Protein AF-A0A931WE24-F1 (afdb_monomer_lite)

Sequence (73 aa):
MNKTPNGLDDRVYEAIMRNIPHHGSVAYDELVAKTAASLGNSHPEEKIRETIERLLDRFILLEDGKGNIILNE

pLDDT: mean 84.65, std 12.08, range [43.0, 94.19]

Radius of gyration: 11.38 Å; chains: 1; bounding box: 24×25×30 Å

Structure (mmCIF, N/CA/C/O backbone):
data_AF-A0A931WE24-F1
#
_entry.id   AF-A0A931WE24-F1
#
loop_
_atom_site.group_PDB
_atom_site.id
_atom_site.type_symbol
_atom_site.label_atom_id
_atom_site.label_alt_id
_atom_site.label_comp_id
_atom_site.label_asym_id
_atom_site.label_entity_id
_atom_site.label_seq_id
_atom_site.pdbx_PDB_ins_code
_atom_site.Cartn_x
_atom_site.Cartn_y
_atom_site.Cartn_z
_atom_site.occupancy
_atom_site.B_iso_or_equiv
_atom_site.auth_seq_id
_atom_site.auth_comp_id
_atom_site.auth_asym_id
_atom_site.auth_atom_id
_atom_site.pdbx_PDB_model_num
ATOM 1 N N . MET A 1 1 ? 9.184 -14.787 -16.006 1.00 43.00 1 MET A N 1
ATOM 2 C CA . MET A 1 1 ? 8.725 -13.866 -14.944 1.00 43.00 1 MET A CA 1
ATOM 3 C C . MET A 1 1 ? 7.909 -14.699 -13.978 1.00 43.00 1 MET A C 1
ATOM 5 O O . MET A 1 1 ? 6.961 -15.326 -14.437 1.00 43.00 1 MET A O 1
ATOM 9 N N . ASN A 1 2 ? 8.315 -14.784 -12.711 1.00 47.25 2 ASN A N 1
ATOM 10 C CA . ASN A 1 2 ? 7.490 -15.426 -11.687 1.00 47.25 2 ASN A CA 1
ATOM 11 C C . ASN A 1 2 ? 6.280 -14.523 -11.427 1.00 47.25 2 ASN A C 1
ATOM 13 O O . ASN A 1 2 ? 6.425 -13.302 -11.386 1.00 47.25 2 ASN A O 1
ATOM 17 N N . LYS A 1 3 ? 5.093 -15.122 -11.383 1.00 43.75 3 LYS A N 1
ATOM 18 C CA . LYS A 1 3 ? 3.888 -14.477 -10.873 1.00 43.75 3 LYS A CA 1
ATOM 19 C C . LYS A 1 3 ? 3.561 -15.174 -9.562 1.00 43.75 3 LYS A C 1
ATOM 21 O O . LYS A 1 3 ? 3.562 -16.408 -9.535 1.00 43.75 3 LYS A O 1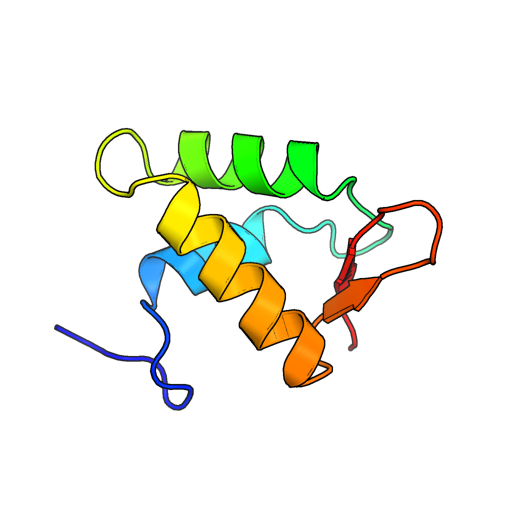
ATOM 26 N N . THR A 1 4 ? 3.219 -14.401 -8.536 1.00 54.84 4 THR A N 1
ATOM 27 C CA . THR A 1 4 ? 2.670 -14.939 -7.289 1.00 54.84 4 THR A CA 1
ATOM 28 C C . THR A 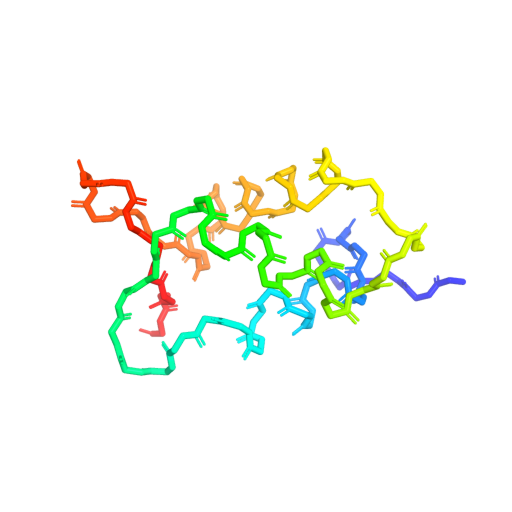1 4 ? 1.460 -15.826 -7.612 1.00 54.84 4 THR A C 1
ATOM 30 O O . THR A 1 4 ? 0.781 -15.588 -8.621 1.00 54.84 4 THR A O 1
ATOM 33 N N . PRO A 1 5 ? 1.090 -16.784 -6.741 1.00 59.06 5 PRO A N 1
ATOM 34 C CA . PRO A 1 5 ? -0.173 -17.527 -6.865 1.00 59.06 5 PRO A CA 1
ATOM 35 C C . PRO A 1 5 ? -1.413 -16.611 -6.942 1.00 59.06 5 PRO A C 1
ATOM 37 O O . PRO A 1 5 ? -2.484 -17.041 -7.360 1.00 59.06 5 PRO A O 1
ATOM 40 N N . ASN A 1 6 ? -1.254 -15.326 -6.613 1.00 55.97 6 ASN A N 1
ATOM 41 C CA . ASN A 1 6 ? -2.284 -14.300 -6.672 1.00 55.97 6 ASN A CA 1
ATOM 42 C C . ASN A 1 6 ? -2.319 -13.496 -7.988 1.00 55.97 6 ASN A C 1
ATOM 44 O O . ASN A 1 6 ? -3.200 -12.652 -8.148 1.00 55.97 6 ASN A O 1
ATOM 48 N N . GLY A 1 7 ? -1.413 -13.752 -8.941 1.00 63.97 7 GLY A N 1
ATOM 49 C CA . GLY A 1 7 ? -1.323 -13.022 -10.213 1.00 63.97 7 GLY A CA 1
ATOM 50 C C . GLY A 1 7 ? -0.736 -11.610 -10.089 1.00 63.97 7 GLY A C 1
ATOM 51 O O . GLY A 1 7 ? -0.791 -10.841 -11.051 1.00 63.97 7 GLY A O 1
ATOM 52 N N . LEU A 1 8 ? -0.188 -11.279 -8.917 1.00 71.44 8 LEU A N 1
ATOM 53 C CA . LEU A 1 8 ? 0.504 -10.029 -8.610 1.00 71.44 8 LEU A CA 1
ATOM 54 C C . LEU A 1 8 ? 1.993 -10.148 -8.944 1.00 71.44 8 LEU A C 1
ATOM 56 O O . LEU A 1 8 ? 2.556 -11.248 -8.935 1.00 71.44 8 LEU A O 1
ATOM 60 N N . ASP A 1 9 ? 2.618 -9.007 -9.217 1.00 76.62 9 ASP A N 1
ATOM 61 C CA . ASP A 1 9 ? 4.065 -8.916 -9.374 1.00 76.62 9 ASP A CA 1
ATOM 62 C C . ASP A 1 9 ? 4.736 -9.226 -8.026 1.00 76.62 9 ASP A C 1
ATOM 64 O O . ASP A 1 9 ? 4.541 -8.484 -7.061 1.00 76.62 9 ASP A O 1
ATOM 68 N N . ASP A 1 10 ? 5.481 -10.338 -7.946 1.00 81.94 10 ASP A N 1
ATOM 69 C CA . ASP A 1 10 ? 6.134 -10.796 -6.708 1.00 81.94 10 ASP A CA 1
ATOM 70 C C . ASP A 1 10 ? 6.959 -9.685 -6.059 1.00 81.94 10 ASP A C 1
ATOM 72 O O . ASP A 1 10 ? 6.885 -9.490 -4.850 1.00 81.94 10 ASP A O 1
ATOM 76 N N . ARG A 1 11 ? 7.680 -8.888 -6.856 1.00 85.31 11 ARG A N 1
ATOM 77 C CA . ARG A 1 11 ? 8.556 -7.846 -6.311 1.00 85.31 11 ARG A CA 1
ATOM 78 C C . ARG A 1 11 ? 7.777 -6.717 -5.663 1.00 85.31 11 ARG A C 1
ATOM 80 O O . ARG A 1 11 ? 8.191 -6.217 -4.621 1.00 85.31 11 ARG A O 1
ATOM 87 N N . VAL A 1 12 ? 6.670 -6.308 -6.281 1.00 88.62 12 VAL A N 1
ATOM 88 C CA . VAL A 1 12 ? 5.806 -5.258 -5.730 1.00 88.62 12 VAL A CA 1
ATOM 89 C C . VAL A 1 12 ? 5.132 -5.760 -4.461 1.00 88.62 12 VAL A C 1
ATOM 91 O O . VAL A 1 12 ? 5.147 -5.062 -3.453 1.00 88.62 12 VAL A O 1
ATOM 94 N N . TYR A 1 13 ? 4.615 -6.990 -4.485 1.00 88.81 13 TYR A N 1
ATOM 95 C CA . TYR A 1 13 ? 4.011 -7.627 -3.319 1.00 88.81 13 TYR A CA 1
ATOM 96 C C . TYR A 1 13 ? 4.988 -7.712 -2.138 1.00 88.81 13 TYR A C 1
ATOM 98 O O . TYR A 1 13 ? 4.677 -7.227 -1.052 1.00 88.81 13 TYR A O 1
ATOM 106 N N . GLU A 1 14 ? 6.186 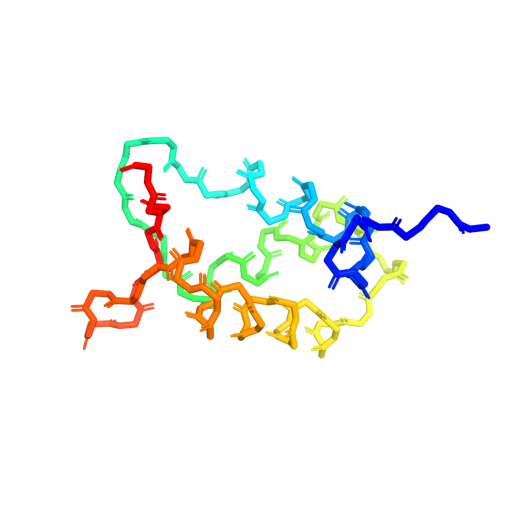-8.262 -2.349 1.00 89.12 14 GLU A N 1
ATOM 107 C CA . GLU A 1 14 ? 7.210 -8.374 -1.305 1.00 89.12 14 GLU A CA 1
ATOM 108 C C . GLU A 1 14 ? 7.633 -7.001 -0.771 1.00 89.12 14 GLU A C 1
ATOM 110 O O . GLU A 1 14 ? 7.813 -6.831 0.436 1.00 89.12 14 GLU A O 1
ATOM 115 N N . ALA A 1 15 ? 7.761 -6.001 -1.649 1.00 90.94 15 ALA A N 1
ATOM 116 C CA . ALA A 1 15 ? 8.086 -4.642 -1.239 1.00 90.94 15 ALA A CA 1
ATOM 117 C C . ALA A 1 15 ? 6.972 -4.017 -0.386 1.00 90.94 15 ALA A C 1
ATOM 119 O O . ALA A 1 15 ? 7.285 -3.387 0.622 1.00 90.94 15 ALA A O 1
ATOM 120 N N . ILE A 1 16 ? 5.696 -4.216 -0.732 1.00 91.19 16 ILE A N 1
ATOM 121 C CA . ILE A 1 16 ? 4.561 -3.747 0.078 1.00 91.19 16 ILE A CA 1
ATOM 122 C C . ILE A 1 16 ? 4.597 -4.421 1.450 1.00 91.19 16 ILE A C 1
ATOM 124 O O . ILE A 1 16 ? 4.633 -3.730 2.464 1.00 91.19 16 ILE A O 1
ATOM 128 N N . MET A 1 17 ? 4.667 -5.755 1.490 1.00 88.50 17 MET A N 1
ATOM 129 C CA . MET A 1 17 ? 4.681 -6.525 2.740 1.00 88.50 17 MET A CA 1
ATOM 130 C C . MET A 1 17 ? 5.837 -6.116 3.658 1.0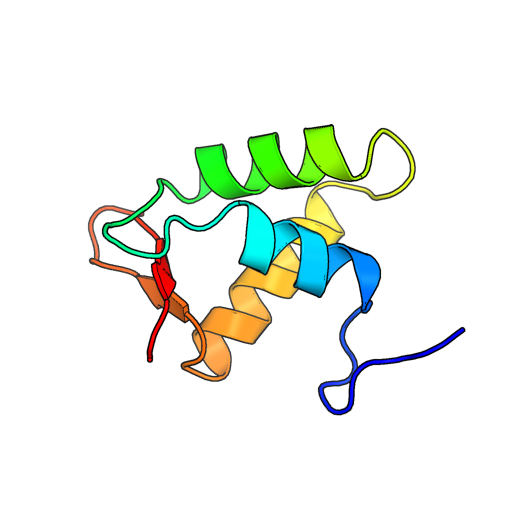0 88.50 17 MET A C 1
ATOM 132 O O . MET A 1 17 ? 5.661 -6.004 4.864 1.00 88.50 17 MET A O 1
ATOM 136 N N . ARG A 1 18 ? 7.013 -5.821 3.091 1.00 89.38 18 ARG A N 1
ATOM 137 C CA . ARG A 1 18 ? 8.182 -5.367 3.855 1.00 89.38 18 ARG A CA 1
ATOM 138 C C . ARG A 1 18 ? 8.043 -3.946 4.410 1.00 89.38 18 ARG A C 1
ATOM 140 O O . ARG A 1 18 ? 8.714 -3.612 5.385 1.00 89.38 18 ARG A O 1
ATOM 147 N N . ASN A 1 19 ? 7.237 -3.098 3.771 1.00 90.62 19 ASN A N 1
ATOM 148 C CA . ASN A 1 19 ? 7.038 -1.704 4.173 1.00 90.62 19 ASN A CA 1
ATOM 149 C C . ASN A 1 19 ? 5.834 -1.506 5.106 1.00 90.62 19 ASN A C 1
ATOM 151 O O . ASN A 1 19 ? 5.709 -0.431 5.698 1.00 90.62 19 ASN A O 1
ATOM 155 N N . ILE A 1 20 ? 4.981 -2.520 5.271 1.00 89.31 20 ILE A N 1
ATOM 156 C CA . ILE A 1 20 ? 3.912 -2.516 6.272 1.00 89.31 20 ILE A CA 1
ATOM 157 C C . ILE A 1 20 ? 4.504 -2.937 7.624 1.00 89.31 20 ILE A C 1
ATOM 159 O O . ILE A 1 20 ? 5.170 -3.970 7.713 1.00 89.31 20 ILE A O 1
ATOM 163 N N . PRO A 1 21 ? 4.305 -2.150 8.694 1.00 82.12 21 PRO A N 1
ATOM 164 C CA . PRO A 1 21 ? 4.783 -2.527 10.015 1.00 82.12 21 PRO A CA 1
ATOM 165 C C . PRO A 1 21 ? 4.045 -3.779 10.514 1.00 82.12 21 PRO A C 1
ATOM 167 O O . PRO A 1 21 ? 2.820 -3.808 10.515 1.00 82.12 21 PRO A O 1
ATOM 170 N N . HIS A 1 22 ? 4.781 -4.783 11.010 1.00 75.12 22 HIS A N 1
ATOM 171 C CA . HIS A 1 22 ? 4.188 -5.982 11.636 1.00 75.12 22 HIS A CA 1
ATOM 172 C C . HIS A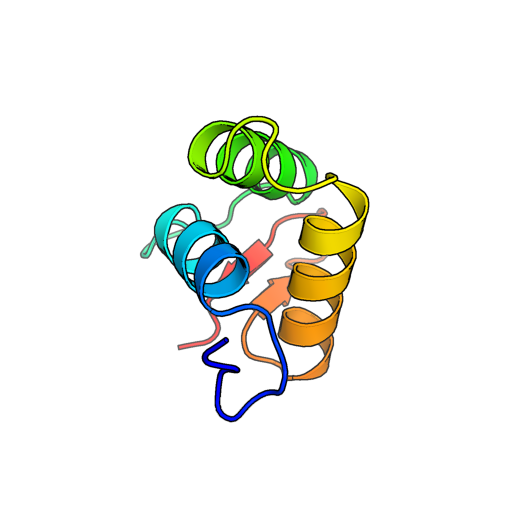 1 22 ? 3.313 -5.646 12.859 1.00 75.12 22 HIS A C 1
ATOM 174 O O . HIS A 1 22 ? 2.409 -6.389 13.216 1.00 75.12 22 HIS A O 1
ATOM 180 N N . HIS A 1 23 ? 3.580 -4.514 13.516 1.00 71.12 23 HIS A N 1
ATOM 181 C CA . HIS A 1 23 ? 2.747 -3.982 14.587 1.00 71.12 23 HIS A CA 1
ATOM 182 C C . HIS A 1 23 ? 2.382 -2.534 14.266 1.00 71.12 23 HIS A C 1
ATOM 184 O O . HIS A 1 23 ? 3.229 -1.644 14.354 1.00 71.12 23 HIS A O 1
ATOM 190 N N . GLY A 1 24 ? 1.122 -2.298 13.906 1.00 83.19 24 GLY A N 1
ATOM 191 C CA . GLY A 1 24 ? 0.576 -0.965 13.659 1.00 83.19 24 GLY A CA 1
ATOM 192 C C . GLY A 1 24 ? -0.018 -0.804 12.266 1.00 83.19 24 GLY A C 1
ATOM 193 O O . GLY A 1 24 ? -0.231 -1.770 11.543 1.00 83.19 24 GLY A O 1
ATOM 194 N N . SER A 1 25 ? -0.300 0.444 11.911 1.00 90.44 25 SER A N 1
ATOM 195 C CA . SER A 1 25 ? -0.883 0.830 10.630 1.00 90.44 25 SER A CA 1
ATOM 196 C C . SER A 1 25 ? 0.022 1.837 9.925 1.00 90.44 25 SER A C 1
ATOM 198 O O . SER A 1 25 ? 0.690 2.634 10.586 1.00 90.44 25 SER A O 1
ATOM 200 N N . VAL A 1 26 ? 0.025 1.840 8.597 1.00 92.62 26 VAL A N 1
ATOM 201 C CA . VAL A 1 26 ? 0.783 2.795 7.775 1.00 92.62 26 VAL A CA 1
ATOM 202 C C . VAL A 1 26 ? -0.169 3.572 6.878 1.00 92.62 26 VAL A C 1
ATOM 204 O O . VAL A 1 26 ? -1.078 2.984 6.305 1.00 92.62 26 VAL A O 1
ATOM 207 N N . ALA A 1 27 ? 0.010 4.884 6.740 1.00 94.19 27 ALA A N 1
ATOM 208 C CA . ALA A 1 27 ? -0.817 5.670 5.825 1.00 94.19 27 ALA A CA 1
ATOM 209 C C . ALA A 1 27 ? -0.672 5.148 4.384 1.00 94.19 27 ALA A C 1
ATOM 211 O O . ALA A 1 27 ? 0.438 4.815 3.962 1.00 94.19 27 ALA A O 1
ATOM 212 N N . TYR A 1 28 ? -1.767 5.098 3.623 1.00 93.44 28 TYR A N 1
ATOM 213 C CA . TYR A 1 28 ? -1.762 4.584 2.249 1.00 93.44 28 TYR A CA 1
ATOM 214 C C . TYR A 1 28 ? -0.705 5.270 1.369 1.00 93.44 28 TYR A C 1
ATOM 216 O O . TYR A 1 28 ? 0.132 4.597 0.765 1.00 93.44 28 TYR A O 1
ATOM 224 N N . ASP A 1 29 ? -0.669 6.605 1.363 1.00 92.31 29 ASP A N 1
ATOM 225 C CA . ASP A 1 29 ? 0.330 7.376 0.613 1.00 92.31 29 ASP A CA 1
ATOM 226 C C . ASP A 1 29 ? 1.766 7.091 1.072 1.00 92.31 29 ASP A C 1
ATOM 228 O O . ASP A 1 29 ? 2.683 7.001 0.253 1.00 92.31 29 ASP A O 1
ATOM 232 N N . GLU A 1 30 ? 1.974 6.897 2.378 1.00 93.88 30 GLU A N 1
ATOM 233 C CA . GLU A 1 30 ? 3.293 6.563 2.916 1.00 93.88 30 GLU A CA 1
ATOM 234 C C . GLU A 1 30 ? 3.739 5.171 2.456 1.00 93.88 30 GLU A C 1
ATOM 236 O O . GLU A 1 30 ? 4.895 4.986 2.067 1.00 93.88 30 GLU A O 1
ATOM 241 N N . LEU A 1 31 ? 2.826 4.198 2.446 1.00 93.56 31 LEU A N 1
ATOM 242 C CA . LEU A 1 31 ? 3.094 2.850 1.962 1.00 93.56 31 LEU A CA 1
ATOM 243 C C . LEU A 1 31 ? 3.459 2.857 0.474 1.00 93.56 31 LEU A C 1
ATOM 245 O O . LEU A 1 31 ? 4.433 2.208 0.083 1.00 93.56 31 LEU A O 1
ATOM 249 N N . VAL A 1 32 ? 2.731 3.619 -0.348 1.00 93.38 32 VAL A N 1
ATOM 250 C CA . VAL A 1 32 ? 3.030 3.778 -1.779 1.00 93.38 32 VAL A CA 1
ATOM 251 C C . VAL A 1 32 ? 4.416 4.392 -1.968 1.00 93.38 32 VAL A C 1
ATOM 253 O O . VAL A 1 32 ? 5.238 3.821 -2.685 1.00 93.38 32 VAL A O 1
ATOM 256 N N . ALA A 1 33 ? 4.716 5.494 -1.276 1.00 92.44 33 ALA A N 1
ATOM 257 C CA . ALA A 1 33 ? 6.003 6.179 -1.379 1.00 92.44 33 ALA A CA 1
ATOM 258 C C . ALA A 1 33 ? 7.180 5.293 -0.929 1.00 92.44 33 ALA A C 1
ATOM 260 O O . ALA A 1 33 ? 8.195 5.204 -1.624 1.00 92.44 33 ALA A O 1
ATOM 261 N N . LYS A 1 34 ? 7.045 4.584 0.199 1.00 92.94 34 LYS A N 1
ATOM 262 C CA . LYS A 1 34 ? 8.066 3.649 0.706 1.00 92.94 34 LYS A CA 1
ATOM 263 C C . LYS A 1 34 ? 8.292 2.465 -0.232 1.00 92.94 34 LYS A C 1
ATOM 265 O O . LYS A 1 34 ? 9.436 2.061 -0.471 1.00 92.94 34 LYS A O 1
ATOM 270 N N . THR A 1 35 ? 7.214 1.936 -0.803 1.00 92.94 35 THR A N 1
ATOM 271 C CA . THR A 1 35 ? 7.280 0.842 -1.777 1.00 92.94 35 THR A CA 1
ATOM 272 C C . THR A 1 35 ? 7.945 1.309 -3.071 1.00 92.94 35 THR A C 1
ATOM 274 O O . THR A 1 35 ? 8.845 0.635 -3.571 1.00 92.94 35 THR A O 1
ATOM 277 N N . ALA A 1 36 ? 7.584 2.491 -3.576 1.00 91.50 36 ALA A N 1
ATOM 278 C CA . ALA A 1 36 ? 8.202 3.090 -4.757 1.00 91.50 36 ALA A CA 1
ATOM 279 C C . ALA A 1 36 ? 9.703 3.327 -4.541 1.00 91.50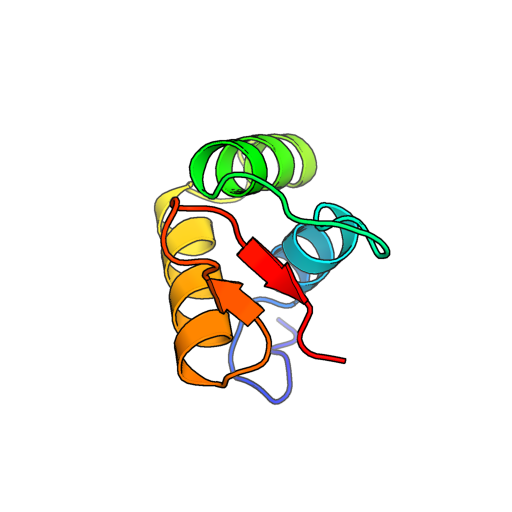 36 ALA A C 1
ATOM 281 O O . ALA A 1 36 ? 10.518 2.945 -5.380 1.00 91.50 36 ALA A O 1
ATOM 282 N N . ALA A 1 37 ? 10.090 3.856 -3.377 1.00 90.81 37 ALA A N 1
ATOM 283 C CA . ALA A 1 37 ? 11.493 4.027 -3.010 1.00 90.81 37 ALA A CA 1
ATOM 284 C C . ALA A 1 37 ? 12.253 2.686 -2.948 1.00 90.81 37 ALA A C 1
ATOM 286 O O . ALA A 1 37 ? 13.402 2.614 -3.380 1.00 90.81 37 ALA A O 1
ATOM 287 N N . SER A 1 38 ? 11.609 1.615 -2.469 1.00 89.12 38 SER A N 1
ATOM 288 C CA . SER A 1 38 ? 12.202 0.269 -2.397 1.00 89.12 38 SER A CA 1
ATOM 289 C C . SER A 1 38 ? 12.388 -0.379 -3.774 1.00 89.12 38 SER A C 1
ATOM 291 O O . SER A 1 38 ? 13.357 -1.104 -3.994 1.00 89.12 38 SER A O 1
ATOM 293 N N . LEU A 1 39 ? 11.469 -0.125 -4.708 1.00 87.75 39 LEU A N 1
ATOM 294 C CA . LEU A 1 39 ? 11.509 -0.662 -6.073 1.00 87.75 39 LEU A CA 1
ATOM 295 C C . LEU A 1 39 ? 12.347 0.198 -7.039 1.00 87.75 39 LEU A C 1
ATOM 297 O O . LEU A 1 39 ? 12.734 -0.273 -8.117 1.00 87.75 39 LEU A O 1
ATOM 301 N N . GLY A 1 40 ? 12.623 1.451 -6.665 1.00 82.44 40 GLY A N 1
ATOM 302 C CA . GLY A 1 40 ? 13.231 2.463 -7.525 1.00 82.44 40 GLY A CA 1
ATOM 303 C C . GLY A 1 40 ? 12.374 2.781 -8.758 1.00 82.44 40 GLY A C 1
ATOM 304 O O . GLY A 1 40 ? 11.206 2.412 -8.842 1.00 82.44 40 GLY A O 1
ATOM 305 N N . ASN A 1 41 ? 12.982 3.389 -9.784 1.00 76.19 41 ASN A N 1
ATOM 306 C CA . ASN A 1 41 ? 12.325 3.710 -11.069 1.00 76.19 41 ASN A CA 1
ATOM 307 C C . ASN A 1 41 ? 11.893 2.477 -11.899 1.00 76.19 41 ASN A C 1
ATOM 309 O O . ASN A 1 41 ? 11.514 2.612 -13.060 1.00 76.19 41 ASN A O 1
ATOM 313 N N . SER A 1 42 ? 11.973 1.266 -11.342 1.00 74.88 42 SER A N 1
ATOM 314 C CA . SER A 1 42 ? 11.631 0.030 -12.051 1.00 74.88 42 SER A CA 1
ATOM 315 C C . SER A 1 42 ? 10.120 -0.195 -12.161 1.00 74.88 42 SER A C 1
ATOM 317 O O . SER A 1 42 ? 9.693 -0.976 -13.009 1.00 74.88 42 SER A O 1
ATOM 319 N N . HIS A 1 43 ? 9.314 0.452 -11.310 1.00 80.44 43 HIS A N 1
ATOM 320 C CA . HIS A 1 43 ? 7.864 0.257 -11.270 1.00 80.44 43 HIS A CA 1
ATOM 321 C C . HIS A 1 43 ? 7.125 1.597 -11.151 1.00 80.44 43 HIS A C 1
ATOM 323 O O . HIS A 1 43 ? 7.467 2.392 -10.277 1.00 80.44 43 HIS A O 1
ATOM 329 N N . PRO A 1 44 ? 6.107 1.854 -11.993 1.00 84.81 44 PRO A N 1
ATOM 330 C CA . PRO A 1 44 ? 5.249 3.022 -11.838 1.00 84.81 44 PRO A CA 1
ATOM 331 C C . PRO A 1 44 ? 4.415 2.908 -10.555 1.00 84.81 44 PRO A C 1
ATOM 333 O O . PRO A 1 44 ? 3.918 1.827 -10.234 1.00 84.81 44 PRO A O 1
ATOM 336 N N . GLU A 1 45 ? 4.216 4.031 -9.857 1.00 89.19 45 GLU A N 1
ATOM 337 C CA . GLU A 1 45 ? 3.361 4.109 -8.659 1.00 89.19 45 GLU A CA 1
ATOM 338 C C . GLU A 1 45 ? 1.957 3.546 -8.894 1.00 89.19 45 GLU A C 1
ATOM 340 O O . GLU A 1 45 ? 1.385 2.934 -7.997 1.00 89.19 45 GLU A O 1
ATOM 345 N N . GLU A 1 46 ? 1.420 3.699 -10.105 1.00 89.38 46 GLU A N 1
ATOM 346 C CA . GLU A 1 46 ? 0.123 3.145 -10.501 1.00 89.38 46 GLU A CA 1
ATOM 347 C C . GLU A 1 46 ? 0.035 1.636 -10.232 1.00 89.38 46 GLU A C 1
ATOM 349 O O . GLU A 1 46 ? -0.900 1.182 -9.579 1.00 89.38 46 GLU A O 1
ATOM 354 N N . LYS A 1 47 ? 1.069 0.866 -10.599 1.00 88.00 47 LYS A N 1
ATOM 355 C CA . LYS A 1 47 ? 1.105 -0.582 -10.337 1.00 88.00 47 LYS A CA 1
ATOM 356 C C . LYS A 1 47 ? 1.171 -0.915 -8.851 1.00 88.00 47 LYS A C 1
ATOM 358 O O . LYS A 1 47 ? 0.680 -1.964 -8.433 1.00 88.00 47 LYS A O 1
ATOM 363 N N . ILE A 1 48 ? 1.817 -0.063 -8.057 1.00 91.56 48 ILE A N 1
ATOM 364 C CA . ILE A 1 48 ? 1.895 -0.234 -6.603 1.00 91.56 48 ILE A CA 1
ATOM 365 C C . ILE A 1 48 ? 0.500 -0.055 -6.010 1.00 91.56 48 ILE A C 1
ATOM 367 O O . ILE A 1 48 ? 0.048 -0.925 -5.271 1.00 91.56 48 ILE A O 1
ATOM 371 N N . ARG A 1 49 ? -0.201 1.014 -6.401 1.00 92.56 49 ARG A N 1
ATOM 372 C CA . ARG A 1 49 ? -1.579 1.298 -5.979 1.00 92.56 49 ARG A CA 1
ATOM 373 C C . ARG A 1 49 ? -2.529 0.170 -6.369 1.00 92.56 49 ARG A C 1
ATOM 375 O O . ARG A 1 49 ? -3.162 -0.396 -5.487 1.00 92.56 49 ARG A O 1
ATOM 382 N N . GLU A 1 50 ? -2.509 -0.261 -7.632 1.00 91.69 50 GLU A N 1
ATOM 383 C CA . GLU A 1 50 ? -3.303 -1.411 -8.093 1.00 91.69 50 GLU A CA 1
ATOM 384 C C . GLU A 1 50 ? -3.020 -2.679 -7.272 1.00 91.69 50 GLU A C 1
ATOM 386 O O . GLU A 1 50 ? -3.918 -3.475 -6.994 1.00 91.69 50 GLU A O 1
ATOM 391 N N . THR A 1 51 ? -1.758 -2.902 -6.893 1.00 91.31 51 THR A N 1
ATOM 392 C CA . THR A 1 51 ? -1.387 -4.062 -6.076 1.00 91.31 51 THR A CA 1
ATOM 393 C C . THR A 1 51 ? -1.953 -3.932 -4.666 1.00 91.31 51 THR A C 1
ATOM 395 O O . THR A 1 51 ? -2.521 -4.901 -4.172 1.00 91.31 51 THR A O 1
ATOM 398 N N . ILE A 1 52 ? -1.859 -2.759 -4.034 1.00 91.94 52 ILE A N 1
ATOM 399 C CA . ILE A 1 52 ? -2.434 -2.516 -2.703 1.00 91.94 52 ILE A CA 1
ATOM 400 C C . ILE A 1 52 ? -3.957 -2.691 -2.736 1.00 91.94 52 ILE A C 1
ATOM 402 O O . ILE A 1 52 ? -4.496 -3.403 -1.893 1.00 91.94 52 ILE A O 1
ATOM 406 N N . GLU A 1 53 ? -4.647 -2.137 -3.735 1.00 92.12 53 GLU A N 1
ATOM 407 C CA . GLU A 1 53 ? -6.098 -2.301 -3.901 1.00 92.12 53 GLU A CA 1
ATOM 408 C C . GLU A 1 53 ? -6.499 -3.773 -4.037 1.00 92.12 53 GLU A C 1
ATOM 410 O O . GLU A 1 53 ? -7.440 -4.226 -3.390 1.00 92.12 53 GLU A O 1
ATOM 415 N N . ARG A 1 54 ? -5.744 -4.570 -4.803 1.00 91.38 54 ARG A N 1
ATOM 416 C CA . ARG A 1 54 ? -5.987 -6.020 -4.903 1.00 91.38 54 ARG A CA 1
ATOM 417 C C . ARG A 1 54 ? -5.741 -6.761 -3.591 1.00 91.38 54 ARG A C 1
ATOM 419 O O . ARG A 1 54 ? -6.354 -7.800 -3.361 1.00 91.38 54 ARG A O 1
ATOM 426 N N . LEU A 1 55 ? -4.823 -6.282 -2.757 1.00 90.94 55 LEU A N 1
ATOM 427 C CA . LEU A 1 55 ? -4.578 -6.861 -1.438 1.00 90.94 55 LEU A CA 1
ATOM 428 C C . LEU A 1 55 ? -5.687 -6.502 -0.441 1.00 90.94 55 LEU A C 1
ATOM 430 O O . LEU A 1 55 ? -6.038 -7.348 0.381 1.00 90.94 55 LEU A O 1
ATOM 434 N N . LEU A 1 56 ? -6.266 -5.303 -0.550 1.00 91.25 56 LEU A N 1
ATOM 435 C CA . LEU A 1 56 ? -7.459 -4.892 0.194 1.00 91.25 56 LEU A CA 1
ATOM 436 C C . LEU A 1 56 ? -8.689 -5.713 -0.220 1.00 91.25 56 LEU A C 1
ATOM 438 O O . LEU A 1 56 ? -9.368 -6.270 0.637 1.00 91.25 56 LEU A O 1
ATOM 442 N N . ASP A 1 57 ? -8.930 -5.866 -1.526 1.00 90.88 57 ASP A N 1
ATOM 443 C CA . ASP A 1 57 ? -10.044 -6.661 -2.076 1.00 90.88 57 ASP A CA 1
ATOM 444 C C . ASP A 1 57 ? -10.006 -8.125 -1.608 1.00 90.88 57 ASP A C 1
ATOM 446 O O . ASP A 1 57 ? -11.031 -8.745 -1.326 1.00 90.88 57 ASP A O 1
ATOM 450 N N . ARG A 1 58 ? -8.798 -8.675 -1.449 1.00 87.62 58 ARG A N 1
ATOM 451 C CA . ARG A 1 58 ? -8.582 -10.041 -0.956 1.00 87.62 58 ARG A CA 1
ATOM 452 C C . ARG A 1 58 ? -8.531 -10.164 0.562 1.00 87.62 58 ARG A C 1
ATOM 454 O O . ARG A 1 58 ? -8.224 -11.252 1.045 1.00 87.62 58 ARG A O 1
ATOM 461 N N . PHE A 1 59 ? -8.799 -9.089 1.302 1.00 88.56 59 PHE A N 1
ATOM 462 C CA . PHE A 1 59 ? -8.708 -9.049 2.763 1.00 88.56 59 PHE A CA 1
ATOM 463 C C . PHE A 1 59 ? -7.329 -9.474 3.303 1.00 88.56 59 PHE A C 1
ATOM 465 O O . PHE A 1 59 ? -7.230 -9.955 4.427 1.00 88.56 59 PHE A O 1
ATOM 472 N N . ILE A 1 60 ? -6.259 -9.326 2.513 1.00 89.12 60 ILE A N 1
ATOM 473 C CA . ILE A 1 60 ? -4.874 -9.499 2.989 1.00 89.12 60 ILE A CA 1
ATOM 474 C C . ILE A 1 60 ? -4.453 -8.242 3.750 1.00 89.12 60 ILE A C 1
ATOM 476 O O . ILE A 1 60 ? -3.762 -8.311 4.763 1.00 89.12 60 ILE A O 1
ATOM 480 N N . LEU A 1 61 ? -4.887 -7.086 3.250 1.00 91.56 61 LEU A N 1
ATOM 481 C CA . LEU A 1 61 ? -4.756 -5.801 3.914 1.00 91.56 61 LEU A CA 1
ATOM 482 C C . LEU A 1 61 ? -6.135 -5.300 4.329 1.00 91.56 61 LEU A C 1
ATOM 484 O O . LEU A 1 61 ? -7.136 -5.619 3.689 1.00 91.56 61 LEU A O 1
ATOM 488 N N . LEU A 1 62 ? -6.173 -4.488 5.378 1.00 92.50 62 LEU A N 1
ATOM 489 C CA . LEU A 1 62 ? -7.363 -3.778 5.834 1.00 92.50 62 LEU A CA 1
ATOM 490 C C . LEU A 1 62 ? -7.075 -2.285 5.909 1.00 92.50 62 LEU A C 1
ATOM 492 O O . LEU A 1 62 ? -5.966 -1.882 6.256 1.00 92.50 62 LEU A O 1
ATOM 496 N N . GLU A 1 63 ? -8.086 -1.471 5.624 1.00 91.94 63 GLU A N 1
ATOM 497 C CA . GLU A 1 63 ? -8.039 -0.031 5.858 1.00 91.94 63 GLU A CA 1
ATOM 498 C C . GLU A 1 63 ? -8.779 0.315 7.164 1.00 91.94 63 GLU A C 1
ATOM 500 O O . GLU A 1 63 ? -9.916 -0.112 7.358 1.00 91.94 63 GLU A O 1
ATOM 505 N N . ASP A 1 64 ? -8.173 1.106 8.060 1.00 87.50 64 ASP A N 1
ATOM 506 C CA . ASP A 1 64 ? -8.790 1.520 9.345 1.00 87.50 64 ASP A CA 1
ATOM 507 C C . ASP A 1 64 ? -9.863 2.625 9.199 1.00 87.50 64 ASP A C 1
ATOM 509 O O . ASP A 1 64 ? -10.418 3.112 10.182 1.00 87.50 64 ASP A O 1
ATOM 513 N N . GLY A 1 65 ? -10.183 3.045 7.971 1.00 84.31 65 GLY A N 1
ATOM 514 C CA . GLY A 1 65 ? -11.154 4.109 7.687 1.00 84.31 65 GLY A CA 1
ATOM 515 C C . GLY A 1 65 ? -10.629 5.530 7.925 1.00 84.31 65 GLY A C 1
ATOM 516 O O . GLY A 1 65 ? -11.326 6.502 7.635 1.00 84.31 65 GLY A O 1
ATOM 517 N N . LYS A 1 66 ? -9.389 5.680 8.409 1.00 88.50 66 LYS A N 1
ATOM 518 C CA . LYS A 1 66 ? -8.645 6.955 8.416 1.00 88.50 66 LYS A CA 1
ATOM 519 C C . LYS A 1 66 ? -7.603 7.025 7.292 1.00 88.50 66 LYS A C 1
ATOM 521 O O . LYS A 1 66 ? -6.722 7.880 7.339 1.00 88.50 66 LYS A O 1
ATOM 526 N N . GLY A 1 67 ? -7.677 6.114 6.316 1.00 88.81 67 GLY A N 1
ATOM 527 C CA . GLY A 1 67 ? -6.702 5.985 5.227 1.00 88.81 67 GLY A CA 1
ATOM 528 C C . GLY A 1 67 ? -5.400 5.271 5.616 1.00 88.81 67 GLY A C 1
ATOM 529 O O . GLY A 1 67 ? -4.394 5.407 4.917 1.00 88.81 67 GLY A O 1
ATOM 530 N N . ASN A 1 68 ? -5.386 4.531 6.732 1.00 93.25 68 ASN A N 1
ATOM 531 C CA . ASN A 1 68 ? -4.247 3.701 7.128 1.00 93.25 68 ASN A CA 1
ATOM 532 C C . ASN A 1 68 ? -4.471 2.239 6.752 1.00 93.25 68 ASN A C 1
ATOM 534 O O . ASN A 1 68 ? -5.562 1.716 6.947 1.00 93.25 68 ASN A O 1
ATOM 538 N N . ILE A 1 69 ? -3.410 1.583 6.299 1.00 92.81 69 ILE A N 1
ATOM 539 C CA . ILE A 1 69 ? -3.352 0.192 5.870 1.00 92.81 69 ILE A CA 1
ATOM 540 C C . ILE A 1 69 ? -2.718 -0.667 6.966 1.00 92.81 69 ILE A C 1
ATOM 542 O O . ILE A 1 69 ? -1.708 -0.288 7.565 1.00 92.81 69 ILE A O 1
ATOM 546 N N . ILE A 1 70 ? -3.317 -1.827 7.213 1.00 91.50 70 ILE A N 1
ATOM 547 C CA . ILE A 1 70 ? -2.944 -2.796 8.245 1.00 91.50 70 ILE A CA 1
ATOM 548 C C . ILE A 1 70 ? -2.863 -4.178 7.602 1.00 91.50 70 ILE A C 1
ATOM 550 O O . ILE A 1 70 ? -3.647 -4.489 6.705 1.00 91.50 70 ILE A O 1
ATOM 554 N N . LEU A 1 71 ? -1.936 -5.012 8.062 1.00 90.19 71 LEU A N 1
ATOM 555 C CA . LEU A 1 71 ? -1.892 -6.419 7.677 1.00 90.19 71 LEU A CA 1
ATOM 556 C C . LEU A 1 71 ? -2.997 -7.197 8.410 1.00 90.19 71 LEU A C 1
ATOM 558 O O . LEU A 1 71 ? -3.148 -7.055 9.623 1.00 90.19 71 LEU A O 1
ATOM 562 N N . ASN A 1 72 ? -3.763 -8.000 7.672 1.00 87.75 72 ASN A N 1
ATOM 563 C CA . ASN A 1 72 ? -4.740 -8.931 8.227 1.00 87.75 72 ASN A CA 1
ATOM 564 C C . ASN A 1 72 ? -4.055 -10.289 8.451 1.00 87.75 72 ASN A C 1
ATOM 566 O O . ASN A 1 72 ? -4.045 -11.129 7.550 1.00 87.75 72 ASN A O 1
ATOM 570 N N . GLU A 1 73 ? -3.411 -10.461 9.607 1.00 69.81 73 GLU A N 1
ATOM 571 C CA . GLU A 1 73 ? -2.913 -11.768 10.082 1.00 69.81 73 GLU A CA 1
ATOM 572 C C . GLU A 1 73 ? -3.985 -12.550 10.850 1.00 69.81 73 GLU A C 1
ATOM 574 O O . GLU A 1 73 ? -4.746 -11.924 11.626 1.00 69.81 73 GLU A O 1
#

Secondary structure (DSSP, 8-state):
--B-TTSSBHHHHHHHHHHS-SSS-EEHHHHHHHHHHHHGGGS-HHHHHHHHHHHHHTTSEEE-SSSEEEE--

Foldseek 3Di:
DDADPLRADPLLVVLLVVQADPPDWAAQVRSLVSSCVVCDPVDDSVSSNVVVVSCCVVQQWDDPVVRIIHGDD